Protein AF-L8GYY9-F1 (afdb_monomer_lite)

Sequence (143 aa):
MPREPSWSVEKFFQQSSDTQIDAATLQQLAKRAQLTIAPEKEESLCREVGQILSCVHIIQEVGIPRAALSADQPSQVNTEGVEPLVSPLDARQAQLRLRADEVTDGDIAEDLMRNAPARDGSFFVVPKVKGQSGGEGGEGADA

Secondary structure (DSSP, 8-state):
-PPPPS--HHHHTT--------HHHHHHHHHHTT-PPPGGGHHHHHHHHHHHHHHHHHHHH-----S-S-TTS------TTPPP---SS-TTT----PPP------S-HHHHHTT-SSEETTEE--------S----------

InterPro domains:
  IPR003837 Glu-tRNAGln amidotransferase C subunit [MF_00122] (20-131)
  IPR003837 Glu-tRNAGln amidotransferase C subunit [PF02686] (75-126)
  IPR003837 Glu-tRNAGln amidotransferase C subunit [PTHR15004] (14-129)
  IPR036113 Glu-tRNAGln amidotransferase superfamily, subunit C [SSF141000] (20-129)

pLDDT: mean 73.15, std 18.71, range [32.75, 95.06]

Structure (mmCIF, N/CA/C/O backbone):
data_AF-L8GYY9-F1
#
_entry.id   AF-L8GYY9-F1
#
loop_
_atom_site.group_PDB
_atom_site.id
_atom_site.type_symbol
_atom_site.label_atom_id
_atom_site.label_alt_id
_atom_site.label_comp_id
_atom_site.label_asym_id
_atom_site.label_entity_id
_atom_site.label_seq_id
_atom_site.pdbx_PDB_ins_code
_atom_site.Cartn_x
_atom_site.Cartn_y
_atom_site.Cartn_z
_atom_site.occupancy
_atom_site.B_iso_or_equiv
_atom_site.auth_seq_id
_atom_site.auth_comp_id
_atom_site.auth_asym_id
_atom_site.auth_atom_id
_atom_site.pdbx_PDB_model_num
ATOM 1 N N . MET A 1 1 ? 38.513 -25.403 -8.871 1.00 43.44 1 MET A N 1
ATOM 2 C CA . MET A 1 1 ? 38.400 -24.139 -8.117 1.00 43.44 1 MET A CA 1
ATOM 3 C C . MET A 1 1 ? 37.091 -23.480 -8.519 1.00 43.44 1 MET A C 1
ATOM 5 O O . MET A 1 1 ? 36.967 -23.169 -9.702 1.00 43.44 1 MET A O 1
ATOM 9 N N . PRO A 1 2 ? 36.090 -23.352 -7.632 1.00 53.50 2 PRO A N 1
ATOM 10 C CA . PRO A 1 2 ? 34.910 -22.556 -7.952 1.00 53.50 2 PRO A CA 1
ATOM 11 C C . PRO A 1 2 ? 35.363 -21.102 -8.131 1.00 53.50 2 PRO A C 1
ATOM 13 O O . PRO A 1 2 ? 36.077 -20.572 -7.284 1.00 53.50 2 PRO A O 1
ATOM 16 N N . ARG A 1 3 ? 35.035 -20.484 -9.272 1.00 60.09 3 ARG A N 1
ATOM 17 C CA . ARG A 1 3 ? 35.249 -19.045 -9.452 1.00 60.09 3 ARG A CA 1
ATOM 18 C C . ARG A 1 3 ? 34.299 -18.343 -8.498 1.00 60.09 3 ARG A C 1
ATOM 20 O O . ARG A 1 3 ? 33.093 -18.558 -8.599 1.00 60.09 3 ARG A O 1
ATOM 27 N N . GLU A 1 4 ? 34.833 -17.533 -7.593 1.00 50.59 4 GLU A N 1
ATOM 28 C CA . GLU A 1 4 ? 33.991 -16.604 -6.855 1.00 50.59 4 GLU A CA 1
ATOM 29 C C . GLU A 1 4 ? 33.255 -15.731 -7.879 1.00 50.59 4 GLU A C 1
ATOM 31 O O . GLU A 1 4 ? 33.897 -15.177 -8.782 1.00 50.59 4 GLU A O 1
ATOM 36 N N . PRO A 1 5 ? 31.917 -15.659 -7.825 1.00 52.12 5 PRO A N 1
ATOM 37 C CA . PRO A 1 5 ? 31.187 -14.726 -8.660 1.00 52.12 5 PRO A CA 1
ATOM 38 C C . PRO A 1 5 ? 31.734 -13.318 -8.404 1.00 52.12 5 PRO A C 1
ATOM 40 O O . PRO A 1 5 ? 31.827 -12.884 -7.260 1.00 52.12 5 PRO A O 1
ATOM 43 N N . SER A 1 6 ? 32.078 -12.584 -9.466 1.00 53.44 6 SER A N 1
ATOM 44 C CA . SER A 1 6 ? 32.589 -11.205 -9.372 1.00 53.44 6 SER A CA 1
ATOM 45 C C . SER A 1 6 ? 31.611 -10.231 -8.694 1.00 53.44 6 SER A C 1
ATOM 47 O O . SER A 1 6 ? 31.992 -9.116 -8.355 1.00 53.44 6 SER A O 1
ATOM 49 N N . TRP A 1 7 ? 30.370 -10.666 -8.471 1.00 54.72 7 TRP A N 1
ATOM 50 C CA . TRP A 1 7 ? 29.268 -9.956 -7.836 1.00 54.72 7 TRP A CA 1
ATOM 51 C C . TRP A 1 7 ? 29.026 -10.481 -6.408 1.00 54.72 7 TRP A C 1
ATOM 53 O O . TRP A 1 7 ? 27.986 -11.055 -6.098 1.00 54.72 7 TRP A O 1
ATOM 63 N N . SER A 1 8 ? 30.003 -10.320 -5.513 1.00 57.00 8 SER A N 1
ATOM 64 C CA . SER A 1 8 ? 29.784 -10.599 -4.087 1.00 57.00 8 SER A CA 1
ATOM 65 C C . SER A 1 8 ? 28.833 -9.553 -3.501 1.00 57.00 8 SER A C 1
ATOM 67 O O . SER A 1 8 ? 29.171 -8.371 -3.467 1.00 57.00 8 SER A O 1
ATOM 69 N N . VAL A 1 9 ? 27.676 -9.992 -2.999 1.00 57.25 9 VAL A N 1
ATOM 70 C CA . VAL A 1 9 ? 26.655 -9.137 -2.361 1.00 57.25 9 VAL A CA 1
ATOM 71 C C . VAL A 1 9 ? 27.248 -8.297 -1.210 1.00 57.25 9 VAL A C 1
ATOM 73 O O . VAL A 1 9 ? 26.893 -7.136 -1.036 1.00 57.25 9 VAL A O 1
ATOM 76 N N . GLU A 1 10 ? 28.229 -8.839 -0.482 1.00 61.34 10 GLU A N 1
ATOM 77 C CA . GLU A 1 10 ? 28.935 -8.152 0.614 1.00 61.34 10 GLU A CA 1
ATOM 78 C C . GLU A 1 10 ? 29.702 -6.896 0.188 1.00 61.34 10 GLU A C 1
ATOM 80 O O . GLU A 1 10 ? 29.845 -5.977 0.991 1.00 61.34 10 GLU A O 1
ATOM 85 N N . LYS A 1 11 ? 30.180 -6.823 -1.062 1.00 56.88 11 LYS A N 1
ATOM 86 C CA . LYS A 1 11 ? 30.897 -5.637 -1.559 1.00 56.88 11 LYS A CA 1
ATOM 87 C C . LYS A 1 11 ? 29.955 -4.445 -1.751 1.00 56.88 11 LYS A C 1
ATOM 89 O O . LYS A 1 11 ? 30.398 -3.310 -1.632 1.00 56.88 11 LYS A O 1
ATOM 94 N N . PHE A 1 12 ? 28.668 -4.698 -1.996 1.00 54.38 12 PHE A N 1
ATOM 95 C CA . PHE A 1 12 ? 27.665 -3.656 -2.226 1.00 54.38 12 PHE A CA 1
ATOM 96 C C . PHE A 1 12 ? 27.179 -3.003 -0.926 1.00 54.38 12 PHE A C 1
ATOM 98 O O . PHE A 1 12 ? 26.958 -1.800 -0.888 1.00 54.38 12 PHE A O 1
ATOM 105 N N . PHE A 1 13 ? 27.091 -3.761 0.170 1.00 55.56 13 PHE A N 1
ATOM 106 C CA . PHE A 1 13 ? 26.656 -3.234 1.472 1.00 55.56 13 PHE A CA 1
ATOM 107 C C . PHE A 1 13 ? 27.711 -2.386 2.204 1.00 55.56 13 PHE A C 1
ATOM 109 O O . PHE A 1 13 ? 27.423 -1.840 3.266 1.00 55.56 13 PHE A O 1
ATOM 116 N N . GLN A 1 14 ? 28.931 -2.271 1.668 1.00 56.22 14 GLN A N 1
ATOM 117 C CA . GLN A 1 14 ? 29.985 -1.422 2.240 1.00 56.22 14 GLN A CA 1
ATOM 118 C C . GLN A 1 14 ? 29.823 0.059 1.863 1.00 56.22 14 GLN A C 1
ATOM 120 O O . GLN A 1 14 ? 30.423 0.918 2.508 1.00 56.22 14 GLN A O 1
ATOM 125 N N . GLN A 1 15 ? 29.011 0.369 0.847 1.00 53.53 15 GLN A N 1
ATOM 126 C CA . GLN A 1 15 ? 28.714 1.737 0.427 1.00 53.53 15 GLN A CA 1
ATOM 127 C C . GLN A 1 15 ? 27.437 2.225 1.117 1.00 53.53 15 GLN A C 1
ATOM 129 O O . GLN A 1 15 ? 26.333 2.097 0.597 1.00 53.53 15 GLN A O 1
ATOM 134 N N . SER A 1 16 ? 27.588 2.783 2.316 1.00 47.25 16 SER A N 1
ATOM 135 C CA . SER A 1 16 ? 26.499 3.472 3.010 1.00 47.25 16 SER A CA 1
ATOM 136 C C . SER A 1 16 ? 26.159 4.765 2.268 1.00 47.25 16 SER A C 1
ATOM 138 O O . SER A 1 16 ? 26.867 5.762 2.394 1.00 47.25 16 SER A O 1
ATOM 140 N N . SER A 1 17 ? 25.091 4.763 1.477 1.00 50.34 17 SER A N 1
ATOM 141 C CA . SER A 1 17 ? 24.491 5.999 0.972 1.00 50.34 17 SER A CA 1
ATOM 142 C C . SER A 1 17 ? 23.752 6.684 2.130 1.00 50.34 17 SER A C 1
ATOM 144 O O . SER A 1 17 ? 22.889 6.062 2.750 1.00 50.34 17 SER A O 1
ATOM 146 N N . ASP A 1 18 ? 24.046 7.958 2.404 1.00 55.22 18 ASP A N 1
ATOM 147 C CA . ASP A 1 18 ? 23.360 8.798 3.406 1.00 55.22 18 ASP A CA 1
ATOM 148 C C . ASP A 1 18 ? 21.938 9.178 2.942 1.00 55.22 18 ASP A C 1
ATOM 150 O O . ASP A 1 18 ? 21.595 10.343 2.745 1.00 55.22 18 ASP A O 1
ATOM 154 N N . THR A 1 19 ? 21.067 8.189 2.723 1.00 61.38 19 THR A N 1
ATOM 155 C CA . THR A 1 19 ? 19.636 8.462 2.535 1.00 61.38 19 THR A CA 1
ATOM 156 C C . THR A 1 19 ? 18.980 8.548 3.904 1.00 61.38 19 THR A C 1
ATOM 158 O O . THR A 1 19 ? 18.449 7.572 4.433 1.00 61.38 19 THR A O 1
ATOM 161 N N . GLN A 1 20 ? 19.067 9.731 4.506 1.00 67.38 20 GLN A N 1
ATOM 162 C CA . GLN A 1 20 ? 18.480 9.997 5.811 1.00 67.38 20 GLN A CA 1
ATOM 163 C C . GLN A 1 20 ? 17.004 10.375 5.642 1.00 67.38 20 GLN A C 1
ATOM 165 O O . GLN A 1 20 ? 16.676 11.420 5.084 1.00 67.38 20 GLN A O 1
ATOM 170 N N . ILE A 1 21 ? 16.107 9.509 6.111 1.00 80.69 21 ILE A N 1
ATOM 171 C CA . ILE A 1 21 ? 14.670 9.793 6.156 1.00 80.69 21 ILE A CA 1
ATOM 172 C C . ILE A 1 21 ? 14.365 10.520 7.462 1.00 80.69 21 ILE A C 1
ATOM 174 O O . ILE A 1 21 ? 14.789 10.102 8.539 1.00 80.69 21 ILE A O 1
ATOM 178 N N . ASP A 1 22 ? 13.617 11.610 7.368 1.00 86.38 22 ASP A N 1
ATOM 179 C CA . ASP A 1 22 ? 13.125 12.368 8.506 1.00 86.38 22 ASP A CA 1
ATOM 180 C C . ASP A 1 22 ? 11.837 11.759 9.084 1.00 86.38 22 ASP A C 1
ATOM 182 O O . ASP A 1 22 ? 11.002 11.181 8.382 1.00 86.38 22 ASP A O 1
ATOM 186 N N . ALA A 1 23 ? 11.641 11.943 10.392 1.00 86.62 23 ALA A N 1
ATOM 187 C CA . ALA A 1 23 ? 10.454 11.451 11.089 1.00 86.62 23 ALA A CA 1
ATOM 188 C C . ALA A 1 23 ? 9.149 12.033 10.511 1.00 86.62 23 ALA A C 1
ATOM 190 O O . ALA A 1 23 ? 8.122 11.352 10.489 1.00 86.62 23 ALA A O 1
ATOM 191 N N . ALA A 1 24 ? 9.176 13.267 9.989 1.00 90.25 24 ALA A N 1
ATOM 192 C CA . ALA A 1 24 ? 7.997 13.874 9.379 1.00 90.25 24 ALA A CA 1
ATOM 193 C C . ALA A 1 24 ? 7.602 13.163 8.071 1.00 90.25 24 ALA A C 1
ATOM 195 O O . ALA A 1 24 ? 6.420 12.860 7.885 1.00 90.25 24 ALA A O 1
ATOM 196 N N . THR A 1 25 ? 8.559 12.818 7.204 1.00 89.50 25 THR A N 1
ATOM 197 C CA . THR A 1 25 ? 8.293 12.000 6.007 1.00 89.50 25 THR A CA 1
ATOM 198 C C . THR A 1 25 ? 7.800 10.599 6.360 1.00 89.50 25 THR A C 1
ATOM 200 O O . THR A 1 25 ? 6.857 10.115 5.727 1.00 89.50 25 THR A O 1
ATOM 203 N N . LEU A 1 26 ? 8.349 9.963 7.403 1.00 90.44 26 LEU A N 1
ATOM 204 C CA . LEU A 1 26 ? 7.851 8.661 7.863 1.00 90.44 26 LEU A CA 1
ATOM 205 C C . LEU A 1 26 ? 6.373 8.743 8.280 1.00 90.44 26 LEU A C 1
ATOM 207 O O . LEU A 1 26 ? 5.565 7.907 7.877 1.00 90.44 26 LEU A O 1
ATOM 211 N N . GLN A 1 27 ? 5.992 9.789 9.015 1.00 90.75 27 GLN A N 1
ATOM 212 C CA . GLN A 1 27 ? 4.604 10.021 9.422 1.00 90.75 27 GLN A CA 1
ATOM 213 C C . GLN A 1 27 ? 3.678 10.308 8.228 1.00 90.75 27 GLN A C 1
ATOM 215 O O . GLN A 1 27 ? 2.538 9.836 8.183 1.00 90.75 27 GLN A O 1
ATOM 220 N N . GLN A 1 28 ? 4.157 11.028 7.208 1.00 91.88 28 GLN A N 1
ATOM 221 C CA . GLN A 1 28 ? 3.400 11.220 5.966 1.00 91.88 28 GLN A CA 1
ATOM 222 C C . GLN A 1 28 ? 3.171 9.901 5.220 1.00 91.88 28 GLN A C 1
ATOM 224 O O . GLN A 1 28 ? 2.066 9.659 4.722 1.00 91.88 28 GLN A O 1
ATOM 229 N N . LEU A 1 29 ? 4.190 9.043 5.156 1.00 91.56 29 LEU A N 1
ATOM 230 C CA . LEU A 1 29 ? 4.098 7.720 4.546 1.00 91.56 29 LEU A CA 1
ATOM 231 C C . LEU A 1 29 ? 3.118 6.825 5.317 1.00 91.56 29 LEU A C 1
ATOM 233 O O . LEU A 1 29 ? 2.232 6.229 4.705 1.00 91.56 29 LEU A O 1
ATOM 237 N N . ALA A 1 30 ? 3.199 6.822 6.648 1.00 93.56 30 ALA A N 1
ATOM 238 C CA . ALA A 1 30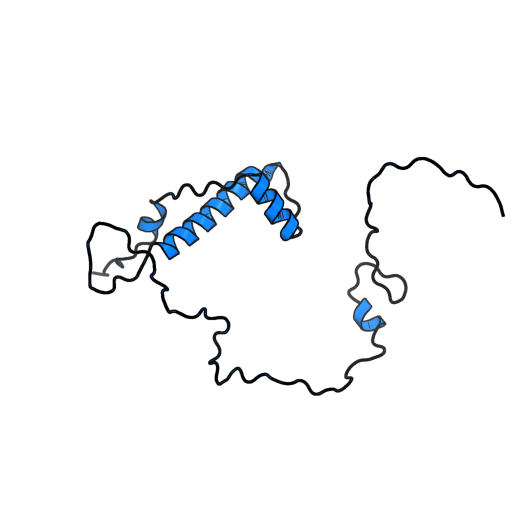 ? 2.277 6.101 7.524 1.00 93.56 30 ALA A CA 1
ATOM 239 C C . ALA A 1 30 ? 0.821 6.521 7.288 1.00 93.56 30 ALA A C 1
ATOM 241 O O . ALA A 1 30 ? -0.053 5.680 7.080 1.00 93.56 30 ALA A O 1
ATOM 242 N N . LYS A 1 31 ? 0.571 7.834 7.207 1.00 93.44 31 LYS A N 1
ATOM 243 C CA . LYS A 1 31 ? -0.758 8.386 6.921 1.00 93.44 31 LYS A CA 1
ATOM 244 C C . LYS A 1 31 ? -1.296 7.934 5.562 1.00 93.44 31 LYS A C 1
ATOM 246 O O . LYS A 1 31 ? -2.471 7.590 5.460 1.00 93.44 31 LYS A O 1
ATOM 251 N N . ARG A 1 32 ? -0.461 7.931 4.517 1.00 94.94 32 ARG A N 1
ATOM 252 C CA . ARG A 1 32 ? -0.857 7.486 3.167 1.00 94.94 32 ARG A CA 1
ATOM 253 C C . ARG A 1 32 ? -1.127 5.983 3.106 1.00 94.94 32 ARG A C 1
ATOM 255 O O . ARG A 1 32 ? -2.031 5.569 2.390 1.00 94.94 32 ARG A O 1
ATOM 262 N N . ALA A 1 33 ? -0.381 5.199 3.878 1.00 95.06 33 ALA A N 1
ATOM 263 C CA . ALA A 1 33 ? -0.553 3.755 3.996 1.00 95.06 33 ALA A CA 1
ATOM 264 C C . ALA A 1 33 ? -1.644 3.335 5.004 1.00 95.06 33 ALA A C 1
ATOM 266 O O . ALA A 1 33 ? -1.891 2.143 5.152 1.00 95.06 33 ALA A O 1
ATOM 267 N N . GLN A 1 34 ? -2.299 4.285 5.686 1.00 93.12 34 GLN A N 1
ATOM 268 C CA . GLN A 1 34 ? -3.274 4.030 6.759 1.00 93.12 34 GLN A CA 1
ATOM 269 C C . GLN A 1 34 ? -2.701 3.198 7.924 1.00 93.12 34 GLN A C 1
ATOM 271 O O . GLN A 1 34 ? -3.381 2.346 8.493 1.00 93.12 34 GLN A O 1
ATOM 276 N N . LEU A 1 35 ? -1.442 3.453 8.292 1.00 93.12 35 LEU A N 1
ATOM 277 C CA . LEU A 1 35 ? -0.740 2.768 9.377 1.00 93.12 35 LEU A CA 1
ATOM 278 C C . LEU A 1 35 ? -0.564 3.685 10.590 1.00 93.12 35 LEU A C 1
ATOM 280 O O . LEU A 1 35 ? -0.189 4.849 10.454 1.00 93.12 35 LEU A O 1
ATOM 284 N N . THR A 1 36 ? -0.772 3.131 11.785 1.00 92.56 36 THR A N 1
ATOM 285 C CA . THR A 1 36 ? -0.460 3.795 13.057 1.00 92.56 36 THR A CA 1
ATOM 286 C C . THR A 1 36 ? 0.906 3.326 13.544 1.00 92.56 36 THR A C 1
ATOM 288 O O . THR A 1 36 ? 1.098 2.133 13.787 1.00 92.56 36 THR A O 1
ATOM 291 N N . ILE A 1 37 ? 1.850 4.254 13.706 1.00 90.44 37 ILE A N 1
ATOM 292 C CA . ILE A 1 37 ? 3.198 3.963 14.204 1.00 90.44 37 ILE A CA 1
ATOM 293 C C . ILE A 1 37 ? 3.259 4.288 15.699 1.00 90.44 37 ILE A C 1
ATOM 295 O O . ILE A 1 37 ? 2.874 5.376 16.120 1.00 90.44 37 ILE A O 1
ATOM 299 N N . ALA A 1 38 ? 3.725 3.333 16.507 1.00 92.38 38 ALA A N 1
ATOM 300 C CA . ALA A 1 38 ? 4.017 3.575 17.917 1.00 92.38 38 ALA A CA 1
ATOM 301 C C . ALA A 1 38 ? 5.301 4.416 18.048 1.00 92.38 38 ALA A C 1
ATOM 303 O O . ALA A 1 38 ? 6.270 4.109 17.347 1.00 92.38 38 ALA A O 1
ATOM 304 N N . PRO A 1 39 ? 5.360 5.400 18.968 1.00 85.88 39 PRO A N 1
ATOM 305 C CA . PRO A 1 39 ? 6.496 6.323 19.080 1.00 85.88 39 PRO A CA 1
ATOM 306 C C . PRO A 1 39 ? 7.820 5.601 19.371 1.00 85.88 39 PRO A C 1
ATOM 308 O O . PRO A 1 39 ? 8.877 6.008 18.912 1.00 85.88 39 PRO A O 1
ATOM 311 N N . GLU A 1 40 ? 7.756 4.464 20.066 1.00 90.81 40 GLU A N 1
ATOM 312 C CA . GLU A 1 40 ? 8.906 3.612 20.391 1.00 90.81 40 GLU A CA 1
ATOM 313 C C . GLU A 1 40 ? 9.599 3.017 19.154 1.00 90.81 40 GLU A C 1
ATOM 315 O O . GLU A 1 40 ? 10.772 2.658 19.213 1.00 90.81 40 GLU A O 1
ATOM 320 N N . LYS A 1 41 ? 8.876 2.870 18.036 1.00 88.88 41 LYS A N 1
ATOM 321 C CA . LYS A 1 41 ? 9.371 2.199 16.823 1.00 88.88 41 LYS A CA 1
ATOM 322 C C . LYS A 1 41 ? 9.778 3.161 15.716 1.00 88.88 41 LYS A C 1
ATOM 324 O O . LYS A 1 41 ? 10.325 2.706 14.715 1.00 88.88 41 LYS A O 1
ATOM 329 N N . GLU A 1 42 ? 9.523 4.457 15.873 1.00 87.06 42 GLU A N 1
ATOM 330 C CA . GLU A 1 42 ? 9.800 5.456 14.836 1.00 87.06 42 GLU A CA 1
ATOM 331 C C . GLU A 1 42 ? 11.274 5.452 14.428 1.00 87.06 42 GLU A C 1
ATOM 333 O O . GLU A 1 42 ? 11.588 5.416 13.242 1.00 87.06 42 GLU A O 1
ATOM 338 N N . GLU A 1 43 ? 12.180 5.390 15.403 1.00 87.12 43 GLU A N 1
ATOM 339 C CA . GLU A 1 43 ? 13.621 5.443 15.153 1.00 87.12 43 GLU A CA 1
ATOM 340 C C . GLU A 1 43 ? 14.139 4.177 14.440 1.00 87.12 43 GLU A C 1
ATOM 342 O O . GLU A 1 43 ? 14.928 4.269 13.496 1.00 87.12 43 GLU A O 1
ATOM 347 N N . SER A 1 44 ? 13.631 2.993 14.817 1.00 90.06 44 SER A N 1
ATOM 348 C CA . SER A 1 44 ? 13.946 1.727 14.129 1.00 90.06 44 SER A CA 1
ATOM 349 C C . SER A 1 44 ? 13.439 1.738 12.689 1.00 90.06 44 SER A C 1
ATOM 351 O O . SER A 1 44 ? 14.177 1.393 11.769 1.00 90.06 44 SER A O 1
ATOM 353 N N . LEU A 1 45 ? 12.200 2.189 12.474 1.00 90.19 45 LEU A N 1
ATOM 354 C CA . LEU A 1 45 ? 11.588 2.228 11.147 1.00 90.19 45 LEU A CA 1
ATOM 355 C C . LEU A 1 45 ? 12.284 3.228 10.222 1.00 90.19 45 LEU A C 1
ATOM 357 O O . LEU A 1 45 ? 12.510 2.908 9.058 1.00 90.19 45 LEU A O 1
ATOM 361 N N . CYS A 1 46 ? 12.685 4.399 10.723 1.00 88.12 46 CYS A N 1
ATOM 362 C CA . CYS A 1 46 ? 13.505 5.335 9.949 1.00 88.12 46 CYS A CA 1
ATOM 363 C C . CYS A 1 46 ? 14.791 4.664 9.446 1.00 88.12 46 CYS A C 1
ATOM 365 O O . CYS A 1 46 ? 15.144 4.803 8.273 1.00 88.12 46 CYS A O 1
ATOM 367 N N . ARG A 1 47 ? 15.462 3.886 10.308 1.00 88.50 47 ARG A N 1
ATOM 368 C CA . ARG A 1 47 ? 16.669 3.140 9.935 1.00 88.50 47 ARG A CA 1
ATOM 369 C C . ARG A 1 47 ? 16.377 2.056 8.899 1.00 88.50 47 ARG A C 1
ATOM 371 O O . ARG A 1 47 ? 17.098 1.962 7.911 1.00 88.50 47 ARG A O 1
ATOM 378 N N . GLU A 1 48 ? 15.345 1.245 9.108 1.00 88.56 48 GLU A N 1
ATOM 379 C CA . GLU A 1 48 ? 14.985 0.140 8.209 1.00 88.56 48 GLU A CA 1
ATOM 380 C C . GLU A 1 48 ? 14.573 0.639 6.819 1.00 88.56 48 GLU A C 1
ATOM 382 O O . GLU A 1 48 ? 15.054 0.128 5.807 1.00 88.56 48 GLU A O 1
ATOM 387 N N . VAL A 1 49 ? 13.736 1.679 6.739 1.00 88.69 49 VAL A N 1
ATOM 388 C CA . VAL A 1 49 ? 13.355 2.257 5.443 1.00 88.69 49 VAL A CA 1
ATOM 389 C C . VAL A 1 49 ? 14.569 2.901 4.769 1.00 88.69 49 VAL A C 1
ATOM 391 O O . VAL A 1 49 ? 14.750 2.721 3.566 1.00 88.69 49 VAL A O 1
ATOM 394 N N . GLY A 1 50 ? 15.454 3.563 5.523 1.00 87.88 50 GLY A N 1
ATOM 395 C CA . GLY A 1 50 ? 16.724 4.072 4.995 1.00 87.88 50 GLY A CA 1
ATOM 396 C C . GLY A 1 50 ? 17.603 2.969 4.391 1.00 87.88 50 GLY A C 1
ATOM 397 O O . GLY A 1 50 ? 18.133 3.134 3.293 1.00 87.88 50 GLY A O 1
ATOM 398 N N . GLN A 1 51 ? 17.688 1.805 5.044 1.00 85.19 51 GLN A N 1
ATOM 399 C CA . GLN A 1 51 ? 18.397 0.634 4.510 1.00 85.19 51 GLN A CA 1
ATOM 400 C C . GLN A 1 51 ? 17.780 0.137 3.197 1.00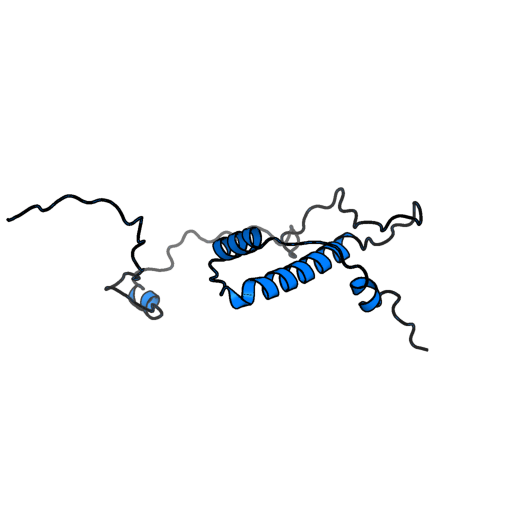 85.19 51 GLN A C 1
ATOM 402 O O . GLN A 1 51 ? 18.508 -0.147 2.248 1.00 85.19 51 GLN A O 1
ATOM 407 N N . ILE A 1 52 ? 16.448 0.072 3.108 1.00 87.19 52 ILE A N 1
ATOM 408 C CA . ILE A 1 52 ? 15.754 -0.337 1.878 1.00 87.19 52 ILE A CA 1
ATOM 409 C C . ILE A 1 52 ? 16.017 0.664 0.746 1.00 87.19 52 ILE A C 1
ATOM 411 O O . ILE A 1 52 ? 16.307 0.251 -0.377 1.00 87.19 52 ILE A O 1
ATOM 415 N N . LEU A 1 53 ? 15.950 1.970 1.021 1.00 84.50 53 LEU A N 1
ATOM 416 C CA . LEU A 1 53 ? 16.234 2.994 0.013 1.00 84.50 53 LEU A CA 1
ATOM 417 C C . LEU A 1 53 ? 17.693 2.962 -0.448 1.00 84.50 53 LEU A C 1
ATOM 419 O O . LEU A 1 53 ? 17.946 3.104 -1.642 1.00 84.50 53 LEU A O 1
ATOM 423 N N . SER A 1 54 ? 18.637 2.699 0.459 1.00 81.50 54 SER A N 1
ATOM 424 C CA . SER A 1 54 ? 20.040 2.488 0.093 1.00 81.50 54 SER A CA 1
ATOM 425 C C . SER A 1 54 ? 20.198 1.289 -0.851 1.00 81.50 54 SER A C 1
ATOM 427 O O . SER A 1 54 ? 20.863 1.408 -1.878 1.00 81.50 54 SER A O 1
ATOM 429 N N . CYS A 1 55 ? 19.498 0.174 -0.606 1.00 79.12 55 CYS A N 1
ATOM 430 C CA . CYS A 1 55 ? 19.479 -0.957 -1.543 1.00 79.12 55 CYS A CA 1
ATOM 431 C C . CYS A 1 55 ? 18.948 -0.564 -2.932 1.00 79.12 55 CYS A C 1
ATOM 433 O O . CYS A 1 55 ? 19.503 -0.988 -3.945 1.00 79.12 55 CYS A O 1
ATOM 435 N N . VAL A 1 56 ? 17.882 0.242 -2.997 1.00 81.06 56 VAL A N 1
ATOM 436 C CA . VAL A 1 56 ? 17.328 0.722 -4.276 1.00 81.06 56 VAL A CA 1
ATOM 437 C C . VAL A 1 56 ? 18.341 1.598 -5.011 1.00 81.06 56 VAL A C 1
ATOM 439 O O . VAL A 1 56 ? 18.513 1.439 -6.219 1.00 81.06 56 VAL A O 1
ATOM 442 N N . HIS A 1 57 ? 19.035 2.478 -4.292 1.00 74.94 57 HIS A N 1
ATOM 443 C CA . HIS A 1 57 ? 20.066 3.336 -4.864 1.00 74.94 57 HIS A CA 1
ATOM 444 C C . HIS A 1 57 ? 21.215 2.520 -5.466 1.00 74.94 57 HIS A C 1
ATOM 446 O O . HIS A 1 57 ? 21.572 2.732 -6.620 1.00 74.94 57 HIS A O 1
ATOM 452 N N . ILE A 1 58 ? 21.700 1.500 -4.751 1.00 74.25 58 ILE A N 1
ATOM 453 C CA . ILE A 1 58 ? 22.736 0.588 -5.256 1.00 74.25 58 ILE A CA 1
ATOM 454 C C . ILE A 1 58 ? 22.306 -0.048 -6.586 1.00 74.25 58 ILE A C 1
ATOM 456 O O . ILE A 1 58 ? 23.080 -0.082 -7.538 1.00 74.25 58 ILE A O 1
ATOM 460 N N . ILE A 1 59 ? 21.062 -0.526 -6.692 1.00 75.81 59 ILE A N 1
ATOM 461 C CA . ILE A 1 59 ? 20.558 -1.136 -7.935 1.00 75.81 59 ILE A CA 1
ATOM 462 C C . ILE A 1 59 ? 20.563 -0.127 -9.096 1.00 75.81 59 ILE A C 1
ATOM 464 O O . ILE A 1 59 ? 20.811 -0.511 -10.237 1.00 75.81 59 ILE A O 1
ATOM 468 N N . GLN A 1 60 ? 20.316 1.155 -8.822 1.00 69.75 60 GLN A N 1
ATOM 469 C CA . GLN A 1 60 ? 20.368 2.221 -9.829 1.00 69.75 60 GLN A CA 1
ATOM 470 C C . GLN A 1 60 ? 21.806 2.567 -10.246 1.00 69.75 60 GLN A C 1
ATOM 472 O O . GLN A 1 60 ? 22.035 2.939 -11.398 1.00 69.75 60 GLN A O 1
ATOM 477 N N . GLU A 1 61 ? 22.773 2.426 -9.339 1.00 63.84 61 GLU A N 1
ATOM 478 C CA . GLU A 1 61 ? 24.191 2.711 -9.585 1.00 63.84 61 GLU A CA 1
ATOM 479 C C . GLU A 1 61 ? 24.939 1.575 -10.300 1.00 63.84 61 GLU A C 1
ATOM 481 O O . GLU A 1 61 ? 25.944 1.825 -10.963 1.00 63.84 61 GLU A O 1
ATOM 486 N N . VAL A 1 62 ? 24.463 0.328 -10.212 1.00 61.09 62 VAL A N 1
ATOM 487 C CA . VAL A 1 62 ? 25.102 -0.834 -10.854 1.00 61.09 62 VAL A CA 1
ATOM 488 C C . VAL A 1 62 ? 24.618 -0.988 -12.300 1.00 61.09 62 VAL A C 1
ATOM 490 O O . VAL A 1 62 ? 23.796 -1.840 -12.634 1.00 61.09 62 VAL A O 1
ATOM 493 N N . GLY A 1 63 ? 25.137 -0.155 -13.196 1.00 53.94 63 GLY A N 1
ATOM 494 C CA . GLY A 1 63 ? 24.962 -0.303 -14.640 1.00 53.94 63 GLY A CA 1
ATOM 495 C C . GLY A 1 63 ? 25.783 -1.458 -15.209 1.00 53.94 63 GLY A C 1
ATOM 496 O O . GLY A 1 63 ? 26.945 -1.667 -14.861 1.00 53.94 63 GLY A O 1
ATOM 497 N N . ILE A 1 64 ? 25.186 -2.210 -16.136 1.00 48.72 64 ILE A N 1
ATOM 498 C CA . ILE A 1 64 ? 25.917 -3.166 -16.973 1.00 48.72 64 ILE A CA 1
ATOM 499 C C . ILE A 1 64 ? 26.849 -2.354 -17.890 1.00 48.72 64 ILE A C 1
ATOM 501 O O . ILE A 1 64 ? 26.349 -1.526 -18.657 1.00 48.72 64 ILE A O 1
ATOM 505 N N . PRO A 1 65 ? 28.178 -2.571 -17.872 1.00 48.16 65 PRO A N 1
ATOM 506 C CA . PRO A 1 65 ? 29.088 -1.807 -18.713 1.00 48.16 65 PRO A CA 1
ATOM 507 C C . PRO A 1 65 ? 28.848 -2.166 -20.182 1.00 48.16 65 PRO A C 1
ATOM 509 O O . PRO A 1 65 ? 29.218 -3.247 -20.648 1.00 48.16 65 PRO A O 1
ATOM 512 N N . ARG A 1 66 ? 28.244 -1.250 -20.946 1.00 46.56 66 ARG A N 1
ATOM 513 C CA . ARG A 1 66 ? 28.330 -1.303 -22.406 1.00 46.56 66 ARG A CA 1
ATOM 514 C C . ARG A 1 66 ? 29.699 -0.748 -22.771 1.00 46.56 66 ARG A C 1
ATOM 516 O O . ARG A 1 66 ? 30.030 0.363 -22.383 1.00 46.56 66 ARG A O 1
ATOM 523 N N . ALA A 1 67 ? 30.512 -1.556 -23.445 1.00 46.94 67 ALA A N 1
ATOM 524 C CA . ALA A 1 67 ? 31.911 -1.275 -23.748 1.00 46.94 67 ALA A CA 1
ATOM 525 C C . ALA A 1 67 ? 32.116 0.061 -24.492 1.00 46.94 67 ALA A C 1
ATOM 527 O O . ALA A 1 67 ? 32.130 0.076 -25.716 1.00 46.94 67 ALA A O 1
ATOM 528 N N . ALA A 1 68 ? 32.252 1.168 -23.760 1.00 49.06 68 ALA A N 1
ATOM 529 C CA . ALA A 1 68 ? 32.960 2.395 -24.119 1.00 49.06 68 ALA A CA 1
ATOM 530 C C . ALA A 1 68 ? 32.747 3.450 -23.017 1.00 49.06 68 ALA A C 1
ATOM 532 O O . ALA A 1 68 ? 31.608 3.741 -22.671 1.00 49.06 68 ALA A O 1
ATOM 533 N N . LEU A 1 69 ? 33.857 4.072 -22.599 1.00 43.25 69 LEU A N 1
ATOM 534 C CA . LEU A 1 69 ? 34.010 5.321 -21.828 1.00 43.25 69 LEU A CA 1
ATOM 535 C C . LEU A 1 69 ? 34.250 5.208 -20.301 1.00 43.25 69 LEU A C 1
ATOM 537 O O . LEU A 1 69 ? 33.342 4.983 -19.518 1.00 43.25 69 LEU A O 1
ATOM 541 N N . SER A 1 70 ? 35.527 5.455 -19.955 1.00 48.41 70 SER A N 1
ATOM 542 C CA . SER A 1 70 ? 36.157 5.903 -18.692 1.00 48.41 70 SER A CA 1
ATOM 543 C C . SER A 1 70 ? 35.868 5.189 -17.362 1.00 48.41 70 SER A C 1
ATOM 545 O O . SER A 1 70 ? 34.758 5.160 -16.855 1.00 48.41 70 SER A O 1
ATOM 547 N N . ALA A 1 71 ? 36.952 4.720 -16.735 1.00 52.97 71 ALA A N 1
ATOM 548 C CA . ALA A 1 71 ? 37.002 3.877 -15.537 1.00 52.97 71 ALA A CA 1
ATOM 549 C C . ALA A 1 71 ? 36.779 4.585 -14.178 1.00 52.97 71 ALA A C 1
ATOM 551 O O . ALA A 1 71 ? 37.012 3.960 -13.149 1.00 52.97 71 ALA A O 1
ATOM 552 N N . ASP A 1 72 ? 36.343 5.849 -14.156 1.00 55.12 72 ASP A N 1
ATOM 553 C CA . ASP A 1 72 ? 36.353 6.688 -12.938 1.00 55.12 72 ASP A CA 1
ATOM 554 C C . ASP A 1 72 ? 34.966 7.113 -12.419 1.00 55.12 72 ASP A C 1
ATOM 556 O O . ASP A 1 72 ? 34.879 7.906 -11.483 1.00 55.12 72 ASP A O 1
ATOM 560 N N . GLN A 1 73 ? 33.866 6.601 -12.984 1.00 46.22 73 GLN A N 1
ATOM 561 C CA . GLN A 1 73 ? 32.510 6.877 -12.483 1.00 46.22 73 GLN A CA 1
ATOM 562 C C . GLN A 1 73 ? 31.689 5.579 -12.411 1.00 46.22 73 GLN A C 1
ATOM 564 O O . GLN A 1 73 ? 31.669 4.840 -13.398 1.00 46.22 73 GLN A O 1
ATOM 569 N N . PRO A 1 74 ? 31.017 5.267 -11.280 1.00 51.31 74 PRO A N 1
ATOM 570 C CA . PRO A 1 74 ? 30.081 4.148 -11.225 1.00 51.31 74 PRO A CA 1
ATOM 571 C C . PRO A 1 74 ? 28.976 4.408 -12.251 1.00 51.31 74 PRO A C 1
ATOM 573 O O . PRO A 1 74 ? 28.252 5.401 -12.180 1.00 51.31 74 PRO A O 1
ATOM 576 N N . SER A 1 75 ? 28.916 3.567 -13.280 1.00 53.59 75 SER A N 1
ATOM 577 C CA . SER A 1 75 ? 27.997 3.750 -14.395 1.00 53.59 75 SER A CA 1
ATOM 578 C C . SER A 1 75 ? 26.580 3.470 -13.918 1.00 53.59 75 SER A C 1
ATOM 580 O O . SER A 1 75 ? 26.224 2.308 -13.786 1.00 53.59 75 SER A O 1
ATOM 582 N N . GLN A 1 76 ? 25.773 4.503 -13.680 1.00 62.31 76 GLN A N 1
ATOM 583 C CA . GLN A 1 76 ? 24.338 4.346 -13.434 1.00 62.31 76 GLN A CA 1
ATOM 584 C C . GLN A 1 76 ? 23.678 3.548 -14.571 1.00 62.31 76 GLN A C 1
ATOM 586 O O . GLN A 1 76 ? 24.111 3.608 -15.728 1.00 62.31 76 GLN A O 1
ATOM 591 N N . VAL A 1 77 ? 22.619 2.799 -14.260 1.00 70.94 77 VAL A N 1
ATOM 592 C CA . VAL A 1 77 ? 21.844 2.065 -15.270 1.00 70.94 77 VAL A CA 1
ATOM 593 C C . VAL A 1 77 ? 21.217 3.068 -16.248 1.00 70.94 77 VAL A C 1
ATOM 595 O O . VAL A 1 77 ? 20.264 3.769 -15.910 1.00 70.94 77 VAL A O 1
ATOM 598 N N . ASN A 1 78 ? 21.738 3.139 -17.477 1.00 76.94 78 ASN A N 1
ATOM 599 C CA . ASN A 1 78 ? 21.173 4.010 -18.506 1.00 76.94 78 ASN A CA 1
ATOM 600 C C . ASN A 1 78 ? 19.833 3.441 -19.011 1.00 76.94 78 ASN A C 1
ATOM 602 O O . ASN A 1 78 ? 19.795 2.352 -19.585 1.00 76.94 78 ASN A O 1
ATOM 606 N N . THR A 1 79 ? 18.750 4.194 -18.809 1.00 79.56 79 THR A N 1
ATOM 607 C CA . THR A 1 79 ? 17.384 3.870 -19.264 1.00 79.56 79 THR A CA 1
ATOM 608 C C . THR A 1 79 ? 16.883 4.805 -20.375 1.00 79.56 79 THR A C 1
ATOM 610 O O . THR A 1 79 ? 15.700 4.790 -20.713 1.00 79.56 79 THR A O 1
ATOM 613 N N . GLU A 1 80 ? 17.764 5.607 -20.983 1.00 86.12 80 GLU A N 1
ATOM 614 C CA . GLU A 1 80 ? 17.415 6.507 -22.085 1.00 86.12 80 GLU A CA 1
ATOM 615 C C . GLU A 1 80 ? 16.825 5.726 -23.273 1.00 86.12 80 GLU A C 1
ATOM 617 O O . GLU A 1 80 ? 17.440 4.804 -23.810 1.00 86.12 80 GLU A O 1
ATOM 622 N N . GLY A 1 81 ? 15.602 6.089 -23.674 1.00 85.88 81 GLY A N 1
ATOM 623 C CA . GLY A 1 81 ? 14.882 5.441 -24.775 1.00 85.88 81 GLY A CA 1
ATOM 624 C C . GLY A 1 81 ? 14.250 4.084 -24.438 1.00 85.88 81 GLY A C 1
ATOM 625 O O . GLY A 1 81 ? 13.711 3.441 -25.337 1.00 85.88 81 GLY A O 1
ATOM 626 N N . VAL A 1 82 ? 14.290 3.643 -23.175 1.00 85.81 82 VAL A N 1
ATOM 627 C CA . VAL A 1 82 ? 13.620 2.415 -22.722 1.00 85.81 82 VAL A CA 1
ATOM 628 C C . VAL A 1 82 ? 12.214 2.749 -22.227 1.00 85.81 82 VAL A C 1
ATOM 630 O O . VAL A 1 82 ? 12.049 3.503 -21.268 1.00 85.81 82 VAL A O 1
ATOM 633 N N . GLU A 1 83 ? 11.186 2.173 -22.853 1.00 86.25 83 GLU A N 1
ATOM 634 C CA . GLU A 1 83 ? 9.814 2.319 -22.359 1.00 86.25 83 GLU A CA 1
ATOM 635 C C . GLU A 1 83 ? 9.588 1.499 -21.071 1.00 86.25 83 GLU A C 1
ATOM 637 O O . GLU A 1 83 ? 10.033 0.348 -20.991 1.00 86.25 83 GLU A O 1
ATOM 642 N N . PRO A 1 84 ? 8.886 2.045 -20.056 1.00 88.06 84 PRO A N 1
ATOM 643 C CA . PRO A 1 84 ? 8.577 1.314 -18.830 1.00 88.06 84 PRO A CA 1
ATOM 644 C C . PRO A 1 84 ? 7.733 0.059 -19.081 1.00 88.06 84 PRO A C 1
ATOM 646 O O . PRO A 1 84 ? 6.690 0.102 -19.734 1.00 88.06 84 PRO A O 1
ATOM 649 N N . LEU A 1 85 ? 8.138 -1.062 -18.486 1.00 87.56 85 LEU A N 1
ATOM 650 C CA . LEU A 1 85 ? 7.391 -2.315 -18.562 1.00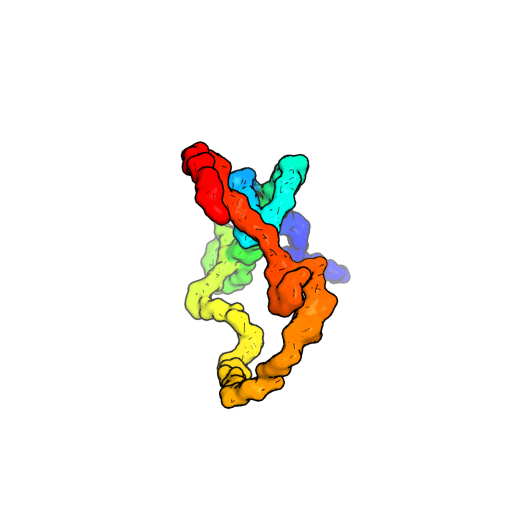 87.56 85 LEU A CA 1
ATOM 651 C C . LEU A 1 85 ? 6.263 -2.345 -17.514 1.00 87.56 85 LEU A C 1
ATOM 653 O O . LEU A 1 85 ? 6.529 -2.497 -16.324 1.00 87.56 85 LEU A O 1
ATOM 657 N N . VAL A 1 86 ? 5.003 -2.226 -17.951 1.00 85.56 86 VAL A N 1
ATOM 658 C CA . VAL A 1 86 ? 3.815 -2.210 -17.060 1.00 85.56 86 VAL A CA 1
ATOM 659 C C . VAL A 1 86 ? 3.205 -3.601 -16.851 1.00 85.56 86 VAL A C 1
ATOM 661 O O . VAL A 1 86 ? 2.684 -3.906 -15.782 1.00 85.56 86 VAL A O 1
ATOM 664 N N . SER A 1 87 ? 3.262 -4.457 -17.870 1.00 82.31 87 SER A N 1
ATOM 665 C CA . SER A 1 87 ? 2.767 -5.833 -17.825 1.00 82.31 87 SER A CA 1
ATOM 666 C C . SER A 1 87 ? 3.803 -6.755 -18.461 1.00 82.31 87 SER A C 1
ATOM 668 O O . SER A 1 87 ? 4.349 -6.398 -19.503 1.00 82.31 87 SER A O 1
ATOM 670 N N . PRO A 1 88 ? 4.065 -7.940 -17.884 1.00 84.62 88 PRO A N 1
ATOM 671 C CA . PRO A 1 88 ? 4.966 -8.920 -18.485 1.00 84.62 88 PRO A CA 1
ATOM 672 C C . PRO A 1 88 ? 4.357 -9.612 -19.714 1.00 84.62 88 PRO A C 1
ATOM 674 O O . PRO A 1 88 ? 5.065 -10.322 -20.421 1.00 84.62 88 PRO A O 1
ATOM 677 N N . LEU A 1 89 ? 3.048 -9.459 -19.955 1.00 82.81 89 LEU A N 1
ATOM 678 C CA . LEU A 1 89 ? 2.398 -9.999 -21.146 1.00 82.81 89 LEU A CA 1
ATOM 679 C C . LEU A 1 89 ? 2.756 -9.145 -22.360 1.00 82.81 89 LEU A C 1
ATOM 681 O O . LEU A 1 89 ? 2.639 -7.920 -22.315 1.00 82.81 89 LEU A O 1
ATOM 685 N N . ASP A 1 90 ? 3.119 -9.804 -23.460 1.00 71.44 90 ASP A N 1
ATOM 686 C CA . ASP A 1 90 ? 3.373 -9.131 -24.729 1.00 71.44 90 ASP A CA 1
ATOM 687 C C . ASP A 1 90 ? 2.183 -8.242 -25.113 1.00 71.44 90 ASP A C 1
ATOM 689 O O . ASP A 1 90 ? 1.024 -8.661 -25.028 1.00 71.44 90 ASP A O 1
ATOM 693 N N . ALA A 1 91 ? 2.457 -7.048 -25.645 1.00 65.19 91 ALA A N 1
ATOM 694 C CA . ALA A 1 91 ? 1.427 -6.102 -26.091 1.00 65.19 91 ALA A CA 1
ATOM 695 C C . ALA A 1 91 ? 0.405 -6.721 -27.074 1.00 65.19 91 ALA A C 1
ATOM 697 O O . ALA A 1 91 ? -0.738 -6.282 -27.159 1.00 65.19 91 ALA A O 1
ATOM 698 N N . ARG A 1 92 ? 0.794 -7.788 -27.788 1.00 60.59 92 ARG A N 1
ATOM 699 C CA . ARG A 1 92 ? -0.068 -8.563 -28.702 1.00 60.59 92 ARG A CA 1
ATOM 700 C C . ARG A 1 92 ? -1.040 -9.516 -27.992 1.00 60.59 92 ARG A C 1
ATOM 702 O O . ARG A 1 92 ? -2.092 -9.833 -28.543 1.00 60.59 92 ARG A O 1
ATOM 709 N N . GLN A 1 93 ? -0.683 -9.986 -26.797 1.00 60.88 93 GLN A N 1
ATOM 710 C CA . GLN A 1 93 ? -1.529 -10.808 -25.923 1.00 60.88 93 GLN A CA 1
ATOM 711 C C . GLN A 1 93 ? -2.379 -9.947 -24.982 1.00 60.88 93 GLN A C 1
ATOM 713 O O . GLN A 1 93 ? -3.435 -10.388 -24.533 1.00 60.88 93 GLN A O 1
ATOM 718 N N . ALA A 1 94 ? -1.963 -8.702 -24.742 1.00 63.91 94 ALA A N 1
ATOM 719 C CA . ALA A 1 94 ? -2.712 -7.682 -24.015 1.00 63.91 94 ALA A CA 1
ATOM 720 C C . ALA A 1 94 ? -3.862 -7.068 -24.844 1.00 63.91 94 ALA A C 1
ATOM 722 O O . ALA A 1 94 ? -4.142 -5.875 -24.743 1.00 63.91 94 ALA A O 1
ATOM 723 N N . GLN A 1 95 ? -4.550 -7.865 -25.671 1.00 71.56 95 GLN A N 1
ATOM 724 C CA . GLN A 1 95 ? -5.829 -7.430 -26.231 1.00 71.56 95 GLN A CA 1
ATOM 725 C C . GLN A 1 95 ? -6.788 -7.175 -25.067 1.00 71.56 95 GLN A C 1
ATOM 727 O O . GLN A 1 95 ? -6.946 -8.026 -24.187 1.00 71.56 95 GLN A O 1
ATOM 732 N N . LEU A 1 96 ? -7.396 -5.986 -25.043 1.00 73.50 96 LEU A N 1
ATOM 733 C CA . LEU A 1 96 ? -8.350 -5.604 -24.008 1.00 73.50 96 LEU A CA 1
ATOM 734 C C . LEU A 1 96 ? -9.485 -6.628 -23.983 1.00 73.50 96 LEU A C 1
ATOM 736 O O . LEU A 1 96 ? -10.282 -6.716 -24.917 1.00 73.50 96 LEU A O 1
ATOM 740 N N . ARG A 1 97 ? -9.548 -7.421 -22.911 1.00 80.25 97 ARG A N 1
ATOM 741 C CA . ARG A 1 97 ? -10.663 -8.339 -22.695 1.00 80.25 97 ARG A CA 1
ATOM 742 C C . ARG A 1 97 ? -11.879 -7.519 -22.306 1.00 80.25 97 ARG A C 1
ATOM 744 O O . ARG A 1 97 ? -11.977 -7.041 -21.179 1.00 80.25 97 ARG A O 1
ATOM 751 N N . LEU A 1 98 ? -12.778 -7.338 -23.264 1.00 86.56 98 LEU A N 1
ATOM 752 C CA . LEU A 1 98 ? -14.061 -6.698 -23.025 1.00 86.56 98 LEU A CA 1
ATOM 753 C C . LEU A 1 98 ? -14.954 -7.657 -22.233 1.00 86.56 98 LEU A C 1
ATOM 755 O O . LEU A 1 98 ? -15.047 -8.843 -22.552 1.00 86.56 98 LEU A O 1
ATOM 759 N N . ARG A 1 99 ? -15.599 -7.137 -21.188 1.00 90.19 99 ARG A N 1
ATOM 760 C CA . ARG A 1 99 ? -16.667 -7.838 -20.469 1.00 90.19 99 ARG A CA 1
ATOM 761 C C . ARG A 1 99 ? -17.974 -7.640 -21.242 1.00 90.19 99 ARG A C 1
ATOM 763 O O . ARG A 1 99 ? -18.215 -6.533 -21.716 1.00 90.19 99 ARG A O 1
ATOM 770 N N . ALA A 1 100 ? -18.803 -8.679 -21.350 1.00 90.88 100 ALA A N 1
ATOM 771 C CA . ALA A 1 100 ? -20.173 -8.523 -21.836 1.00 90.88 100 ALA A CA 1
ATOM 772 C C . ALA A 1 100 ? -20.952 -7.564 -20.915 1.00 90.88 100 ALA A C 1
ATOM 774 O O . ALA A 1 100 ? -20.737 -7.553 -19.698 1.00 90.88 100 ALA A O 1
ATOM 775 N N . ASP A 1 101 ? -21.818 -6.737 -21.496 1.00 92.69 101 ASP A N 1
ATOM 776 C CA . ASP A 1 101 ? -22.671 -5.813 -20.746 1.00 92.69 101 ASP A CA 1
ATOM 777 C C . ASP A 1 101 ? -23.942 -6.534 -20.287 1.00 92.69 101 ASP A C 1
ATOM 779 O O . ASP A 1 101 ? -25.025 -6.376 -20.844 1.00 92.69 101 ASP A O 1
ATOM 783 N N . GLU A 1 102 ? -23.767 -7.421 -19.313 1.00 93.12 102 GLU A N 1
ATOM 784 C CA . GLU A 1 102 ? -24.830 -8.239 -18.744 1.00 93.12 102 GLU A CA 1
ATOM 785 C C . GLU A 1 102 ? -24.849 -8.060 -17.225 1.00 93.12 102 GLU A C 1
ATOM 787 O O . GLU A 1 102 ? -23.804 -7.992 -16.570 1.00 93.12 102 GLU A O 1
ATOM 792 N N . VAL A 1 103 ? -26.050 -7.983 -16.652 1.00 87.88 103 VAL A N 1
ATOM 793 C CA . VAL A 1 103 ? -26.236 -7.940 -15.199 1.00 87.88 103 VAL A CA 1
ATOM 794 C C . VAL A 1 103 ? -26.137 -9.365 -14.667 1.00 87.88 103 VAL A C 1
ATOM 796 O O . VAL A 1 103 ? -26.992 -10.195 -14.963 1.00 87.88 103 VAL A O 1
ATOM 799 N N . THR A 1 104 ? -25.089 -9.656 -13.897 1.00 84.88 104 THR A N 1
ATOM 800 C CA . THR A 1 104 ? -24.818 -11.009 -13.382 1.00 84.88 104 THR A CA 1
ATOM 801 C C . THR A 1 104 ? -25.226 -11.226 -11.926 1.00 84.88 104 THR A C 1
ATOM 803 O O . THR A 1 104 ? -25.316 -12.374 -11.513 1.00 84.88 104 THR A O 1
ATOM 806 N N . ASP A 1 105 ? -25.457 -10.163 -11.151 1.00 80.81 105 ASP A N 1
ATOM 807 C CA . ASP A 1 105 ? -25.709 -10.233 -9.704 1.00 80.81 105 ASP A CA 1
ATOM 808 C C . ASP A 1 105 ? -26.864 -9.316 -9.276 1.00 80.81 105 ASP A C 1
ATOM 810 O O . ASP A 1 105 ? -27.018 -8.207 -9.796 1.00 80.81 105 ASP A O 1
ATOM 814 N N . GLY A 1 106 ? -27.643 -9.771 -8.290 1.00 84.69 106 GLY A N 1
ATOM 815 C CA . GLY A 1 106 ? -28.757 -9.050 -7.668 1.00 84.69 106 GLY A CA 1
ATOM 816 C C . GLY A 1 106 ? -29.266 -9.774 -6.415 1.00 84.69 106 GLY A C 1
ATOM 817 O O . GLY A 1 106 ? -29.091 -10.980 -6.291 1.00 84.69 106 GLY A O 1
ATOM 818 N N . ASP A 1 107 ? -29.859 -9.037 -5.471 1.00 83.38 107 ASP A N 1
ATOM 819 C CA . ASP A 1 107 ? -30.487 -9.552 -4.236 1.00 83.38 107 ASP A CA 1
ATOM 820 C C . ASP A 1 107 ? -29.602 -10.393 -3.280 1.00 83.38 107 ASP A C 1
ATOM 822 O O . ASP A 1 107 ? -30.103 -11.050 -2.370 1.00 83.38 107 ASP A O 1
ATOM 826 N N . ILE A 1 108 ? -28.271 -10.306 -3.390 1.00 88.81 108 ILE A N 1
ATOM 827 C CA . ILE A 1 108 ? -27.301 -11.041 -2.544 1.00 88.81 108 ILE A CA 1
ATOM 828 C C . ILE A 1 108 ? -26.835 -10.274 -1.289 1.00 88.81 108 ILE A C 1
ATOM 830 O O . ILE A 1 108 ? -25.728 -10.481 -0.786 1.00 88.81 108 ILE A O 1
ATOM 834 N N . ALA A 1 109 ? -27.651 -9.357 -0.765 1.00 86.81 109 ALA A N 1
ATOM 835 C CA . ALA A 1 109 ? -27.250 -8.482 0.344 1.00 86.81 109 ALA A CA 1
ATOM 836 C C . ALA A 1 109 ? -26.839 -9.260 1.613 1.00 86.81 109 ALA A C 1
ATOM 838 O O . ALA A 1 109 ? -25.853 -8.907 2.260 1.00 86.81 109 ALA A O 1
ATOM 839 N N . GLU A 1 110 ? -27.545 -10.345 1.945 1.00 87.69 110 GLU A N 1
ATOM 840 C CA . GLU A 1 110 ? -27.211 -11.192 3.101 1.00 87.69 110 GLU A CA 1
ATOM 841 C C . GLU A 1 110 ? -25.884 -11.942 2.918 1.00 87.69 110 GLU A C 1
ATOM 843 O O . GLU A 1 110 ? -25.089 -12.032 3.856 1.00 87.69 110 GLU A O 1
ATOM 848 N N . ASP A 1 111 ? -25.598 -12.419 1.703 1.00 89.31 111 ASP A N 1
ATOM 849 C CA . ASP A 1 111 ? -24.349 -13.123 1.400 1.00 89.31 111 ASP A CA 1
ATOM 850 C C . ASP A 1 111 ? -23.132 -12.197 1.474 1.00 89.31 111 ASP A C 1
ATOM 852 O O . ASP A 1 111 ? -22.087 -12.587 2.004 1.00 89.31 111 ASP A O 1
ATOM 856 N N . LEU A 1 112 ? -23.276 -10.950 1.012 1.00 87.19 112 LEU A N 1
ATOM 857 C CA . LEU A 1 112 ? -22.234 -9.925 1.118 1.00 87.19 112 LEU A CA 1
ATOM 858 C C . LEU A 1 112 ? -21.956 -9.535 2.576 1.00 87.19 112 LEU A C 1
ATOM 860 O O . LEU A 1 112 ? -20.806 -9.297 2.953 1.00 87.19 112 LEU A O 1
ATOM 864 N N . MET A 1 113 ? -22.995 -9.505 3.413 1.00 90.00 113 MET A N 1
ATOM 865 C CA . MET A 1 113 ? -22.885 -9.102 4.817 1.00 90.00 113 MET A CA 1
ATOM 866 C C . MET A 1 113 ? -22.358 -10.197 5.743 1.00 90.00 113 MET A C 1
ATOM 868 O O . MET A 1 113 ? -22.009 -9.901 6.885 1.00 90.00 113 MET A O 1
ATOM 872 N N . ARG A 1 114 ? -22.230 -11.446 5.279 1.00 92.12 114 ARG A N 1
ATOM 873 C CA . ARG A 1 114 ? -21.771 -12.573 6.108 1.00 92.12 114 ARG A CA 1
ATOM 874 C C . ARG A 1 114 ? -20.400 -12.347 6.757 1.00 92.12 114 ARG A C 1
ATOM 876 O O . ARG A 1 114 ? -20.167 -12.822 7.863 1.00 92.12 114 ARG A O 1
ATOM 883 N N . ASN A 1 115 ? -19.511 -11.616 6.085 1.00 92.00 115 ASN A N 1
ATOM 884 C CA . ASN A 1 115 ? -18.169 -11.301 6.586 1.00 92.00 115 ASN A CA 1
ATOM 885 C C . ASN A 1 115 ? -18.079 -9.913 7.243 1.00 92.00 115 ASN A C 1
ATOM 887 O O . ASN A 1 115 ? -16.991 -9.502 7.645 1.00 92.00 115 ASN A O 1
ATOM 891 N N . ALA A 1 116 ? -19.185 -9.167 7.316 1.00 91.31 116 ALA A N 1
ATOM 892 C CA . ALA A 1 116 ? -19.192 -7.824 7.874 1.00 91.31 116 ALA A CA 1
ATOM 893 C C . ALA A 1 116 ? -18.954 -7.884 9.396 1.00 91.31 116 ALA A C 1
ATOM 895 O O . ALA A 1 116 ? -19.738 -8.519 10.103 1.00 91.31 116 ALA A O 1
ATOM 896 N N . PRO A 1 117 ? -17.927 -7.198 9.936 1.00 89.75 117 PRO A N 1
ATOM 897 C CA . PRO A 1 117 ? -17.676 -7.182 11.380 1.00 89.75 117 PRO A CA 1
ATOM 898 C C . PRO A 1 117 ? -18.814 -6.546 12.193 1.00 89.75 117 PRO A C 1
ATOM 900 O O . PRO A 1 117 ? -19.060 -6.936 13.330 1.00 89.75 117 PRO A O 1
ATOM 903 N N . ALA A 1 118 ? -19.505 -5.560 11.615 1.00 90.69 118 ALA A N 1
ATOM 904 C CA . ALA A 1 118 ? -20.687 -4.922 12.178 1.00 90.69 118 ALA A CA 1
ATOM 905 C C . ALA A 1 118 ? -21.630 -4.502 11.041 1.00 90.69 118 ALA A C 1
ATOM 907 O O . ALA A 1 118 ? -21.181 -3.960 10.026 1.00 90.69 118 ALA A O 1
ATOM 908 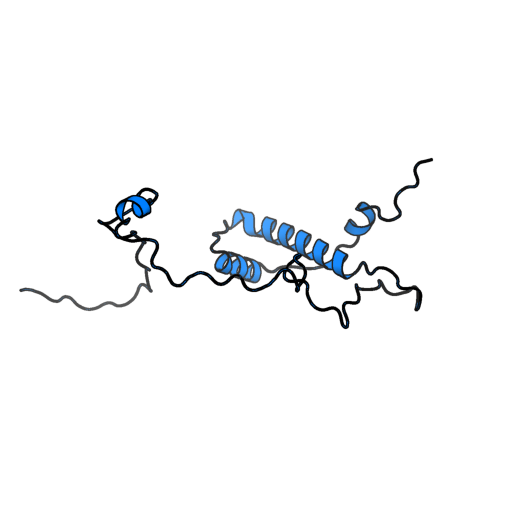N N . ARG A 1 119 ? -22.933 -4.738 11.223 1.00 90.75 119 ARG A N 1
ATOM 909 C CA . ARG A 1 119 ? -23.977 -4.404 10.247 1.00 90.75 119 ARG A CA 1
ATOM 910 C C . ARG A 1 119 ? -25.205 -3.803 10.920 1.00 90.75 119 ARG A C 1
ATOM 912 O O . ARG A 1 119 ? -25.516 -4.160 12.054 1.00 90.75 119 ARG A O 1
ATOM 919 N N . ASP A 1 120 ? -25.896 -2.936 10.196 1.00 88.75 120 ASP A N 1
ATOM 920 C CA . ASP A 1 120 ? -27.230 -2.440 10.533 1.00 88.75 120 ASP A CA 1
ATOM 921 C C . ASP A 1 120 ? -28.151 -2.765 9.354 1.00 88.75 120 ASP A C 1
ATOM 923 O O . ASP A 1 120 ? -28.025 -2.183 8.276 1.00 88.75 120 ASP A O 1
ATOM 927 N N . GLY A 1 121 ? -28.979 -3.801 9.508 1.00 88.19 121 GLY A N 1
ATOM 928 C CA . GLY A 1 121 ? -29.698 -4.418 8.392 1.00 88.19 121 GLY A CA 1
ATOM 929 C C . GLY A 1 121 ? -28.751 -4.797 7.246 1.00 88.19 121 GLY A C 1
ATOM 930 O O . GLY A 1 121 ? -27.813 -5.576 7.430 1.00 88.19 121 GLY A O 1
ATOM 931 N N . SER A 1 122 ? -28.985 -4.204 6.074 1.00 88.88 122 SER A N 1
ATOM 932 C CA . SER A 1 122 ? -28.179 -4.383 4.858 1.00 88.88 122 SER A CA 1
ATOM 933 C C . SER A 1 122 ? -27.114 -3.291 4.660 1.00 88.88 122 SER A C 1
ATOM 935 O O . SER A 1 122 ? -26.695 -3.049 3.528 1.00 88.88 122 SER A O 1
ATOM 937 N N . PHE A 1 123 ? -26.647 -2.639 5.732 1.00 88.69 123 PHE A N 1
ATOM 938 C CA . PHE A 1 123 ? -25.599 -1.610 5.685 1.00 88.69 123 PHE A CA 1
ATOM 939 C C . PHE A 1 123 ? -24.356 -1.986 6.504 1.00 88.69 123 PHE A C 1
ATOM 941 O O . PHE A 1 123 ? -24.458 -2.561 7.589 1.00 88.69 123 PHE A O 1
ATOM 948 N N . PHE A 1 124 ? -23.172 -1.601 6.010 1.00 92.94 124 PHE A N 1
ATOM 949 C CA . PHE A 1 124 ? -21.919 -1.681 6.766 1.00 92.94 124 PHE A CA 1
ATOM 950 C C . PHE A 1 124 ? -21.837 -0.538 7.774 1.00 92.94 124 PHE A C 1
ATOM 952 O O . PHE A 1 124 ? -22.001 0.632 7.420 1.00 92.94 124 PHE A O 1
ATOM 959 N N . VAL A 1 125 ? -21.524 -0.865 9.025 1.00 92.75 125 VAL A N 1
ATOM 960 C CA . VAL A 1 125 ? -21.360 0.146 10.071 1.00 92.75 125 VAL A CA 1
ATOM 961 C C . VAL A 1 125 ? -19.913 0.629 10.089 1.00 92.75 125 VAL A C 1
ATOM 963 O O . VAL A 1 125 ? -18.988 -0.152 10.299 1.00 92.75 125 VAL A O 1
ATOM 966 N N . VAL A 1 126 ? -19.720 1.936 9.905 1.00 92.38 126 VAL A N 1
ATOM 967 C CA . VAL A 1 126 ? -18.412 2.601 9.980 1.00 92.38 126 VAL A CA 1
ATOM 968 C C . VAL A 1 126 ? -18.456 3.664 11.082 1.00 92.38 126 VAL A C 1
ATOM 970 O O . VAL A 1 126 ? -19.460 4.375 11.200 1.00 92.38 126 VAL A O 1
ATOM 973 N N . PRO A 1 127 ? -17.396 3.814 11.900 1.00 89.88 127 PRO A N 1
ATOM 974 C CA . PRO A 1 127 ? -17.320 4.888 12.881 1.00 89.88 127 PRO A CA 1
ATOM 975 C C . PRO A 1 127 ? -17.494 6.260 12.221 1.00 89.88 127 PRO A C 1
ATOM 977 O O . PRO A 1 127 ? -16.833 6.578 11.232 1.00 89.88 127 PRO A O 1
ATOM 980 N N . LYS A 1 128 ? -18.372 7.095 12.785 1.00 87.56 128 LYS A N 1
ATOM 981 C CA . LYS A 1 128 ? -18.548 8.472 12.311 1.00 87.56 128 LYS A CA 1
ATOM 982 C C . LYS A 1 128 ? -17.242 9.249 12.478 1.00 87.56 128 LYS A C 1
ATOM 984 O O . LYS A 1 128 ? -16.588 9.170 13.520 1.00 87.56 128 LYS A O 1
ATOM 989 N N . VAL A 1 129 ? -16.891 10.035 11.463 1.00 79.31 129 VAL A N 1
ATOM 990 C CA . VAL A 1 129 ? -15.727 10.923 11.503 1.00 79.31 129 VAL A CA 1
ATOM 991 C C . VAL A 1 129 ? -15.963 11.968 12.591 1.00 79.31 129 VAL A C 1
ATOM 993 O O . VAL A 1 129 ? -16.866 12.795 12.474 1.00 79.31 129 VAL A O 1
ATOM 996 N N . LYS A 1 130 ? -15.158 11.954 13.658 1.00 57.09 130 LYS A N 1
ATOM 997 C CA . LYS A 1 130 ? -15.080 13.096 14.576 1.00 57.09 130 LYS A CA 1
ATOM 998 C C . LYS A 1 130 ? -14.359 14.232 13.851 1.00 57.09 130 LYS A C 1
ATOM 1000 O O . LYS A 1 130 ? -13.137 14.331 13.899 1.00 57.09 130 LYS A O 1
ATOM 1005 N N . GLY A 1 131 ? -15.112 15.064 13.139 1.00 50.81 131 GLY A N 1
ATOM 1006 C CA . GLY A 1 131 ? -14.647 16.394 12.769 1.00 50.81 131 GLY A CA 1
ATOM 1007 C C . GLY A 1 131 ? -14.554 17.249 14.034 1.00 50.81 131 GLY A C 1
ATOM 1008 O O . GLY A 1 131 ? -15.518 17.308 14.783 1.00 50.81 131 GLY A O 1
ATOM 1009 N N . GLN A 1 132 ? -13.375 17.818 14.290 1.00 40.81 132 GLN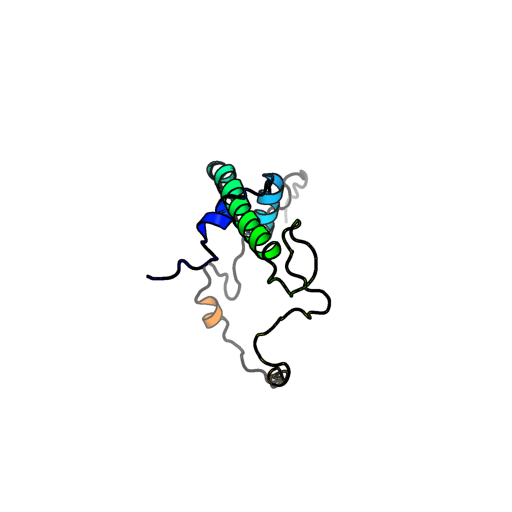 A N 1
ATOM 1010 C CA . GLN A 1 132 ? -13.112 19.038 15.073 1.00 40.81 132 GLN A CA 1
ATOM 1011 C C . GLN A 1 132 ? -14.079 19.329 16.240 1.00 40.81 132 GLN A C 1
ATOM 1013 O O . GLN A 1 132 ? -15.167 19.869 16.072 1.00 40.81 132 GLN A O 1
ATOM 1018 N N . SER A 1 133 ? -13.626 19.045 17.459 1.00 38.19 133 SER A N 1
ATOM 1019 C CA . SER A 1 133 ? -14.188 19.624 18.679 1.00 38.19 133 SER A CA 1
ATOM 1020 C C . SER A 1 133 ? -14.076 21.154 18.653 1.00 38.19 133 SER A C 1
ATOM 1022 O O . SER A 1 133 ? -12.959 21.666 18.576 1.00 38.19 133 SER A O 1
ATOM 1024 N N . GLY A 1 134 ? -15.198 21.866 18.788 1.00 42.38 134 GLY A N 1
ATOM 1025 C CA . GLY A 1 134 ? -15.204 23.288 19.147 1.00 42.38 134 GLY A CA 1
ATOM 1026 C C . GLY A 1 134 ? -16.276 24.119 18.446 1.00 42.38 134 GLY A C 1
ATOM 1027 O O . GLY A 1 134 ? -15.960 24.899 17.557 1.00 42.38 134 GLY A O 1
ATOM 1028 N N . GLY A 1 135 ? -17.529 23.974 18.871 1.00 32.75 135 GLY A N 1
ATOM 1029 C CA . GLY A 1 135 ? -18.632 24.856 18.497 1.00 32.75 135 GLY A CA 1
ATOM 1030 C C . GLY A 1 135 ? -19.729 24.751 19.547 1.00 32.75 135 GLY A C 1
ATOM 1031 O O . GLY A 1 135 ? -20.623 23.920 19.426 1.00 32.75 135 GLY A O 1
ATOM 1032 N N . GLU A 1 136 ? -19.588 25.528 20.619 1.00 39.28 136 GLU A N 1
ATOM 1033 C CA . GLU A 1 136 ? -20.660 25.802 21.575 1.00 39.28 136 GLU A CA 1
ATOM 1034 C C . GLU A 1 136 ? -21.890 26.384 20.861 1.00 39.28 136 GLU A C 1
ATOM 1036 O O . GLU A 1 136 ? -21.754 27.176 19.928 1.00 39.28 136 GLU A O 1
ATOM 1041 N N . GLY A 1 137 ? -23.077 26.062 21.381 1.00 35.47 137 GLY A N 1
ATOM 1042 C CA . GLY A 1 137 ? -24.271 26.893 21.222 1.00 35.47 137 GLY A CA 1
ATOM 1043 C C . GLY A 1 137 ? -25.440 26.213 20.519 1.00 35.47 137 GLY A C 1
ATOM 1044 O O . GLY A 1 137 ? -25.463 26.104 19.297 1.00 35.47 137 GLY A O 1
ATOM 1045 N N . GLY A 1 138 ? -26.457 25.836 21.300 1.00 32.88 138 GLY A N 1
ATOM 1046 C CA . GLY A 1 138 ? -27.776 25.520 20.756 1.00 32.88 138 GLY A CA 1
ATOM 1047 C C . GLY A 1 138 ? -28.644 24.624 21.626 1.00 32.88 138 GLY A C 1
ATOM 1048 O O . GLY A 1 138 ? -29.145 23.618 21.141 1.00 32.88 138 GLY A O 1
ATOM 1049 N N . GLU A 1 139 ? -28.822 24.983 22.895 1.00 43.16 139 GLU A N 1
ATOM 1050 C CA . GLU A 1 139 ? -29.988 24.555 23.668 1.00 43.16 139 GLU A CA 1
ATOM 1051 C C . GLU A 1 139 ? -31.259 24.989 22.916 1.00 43.16 139 GLU A C 1
ATOM 1053 O O . GLU A 1 139 ? -31.445 26.172 22.631 1.00 43.16 139 GLU A O 1
ATOM 1058 N N . GLY A 1 140 ? -32.090 24.022 22.529 1.00 37.47 140 GLY A N 1
ATOM 1059 C CA . GLY A 1 140 ? -33.349 24.227 21.820 1.00 37.47 140 GLY A CA 1
ATOM 1060 C C . GLY A 1 140 ? -34.371 23.223 22.333 1.00 37.47 140 GLY A C 1
ATOM 1061 O O . GLY A 1 140 ? -34.301 22.041 22.012 1.00 37.47 140 GLY A O 1
ATOM 1062 N N . ALA A 1 141 ? -35.248 23.727 23.195 1.00 39.12 141 ALA A N 1
ATOM 1063 C CA . ALA A 1 141 ? -36.346 23.045 23.859 1.00 39.12 141 ALA A CA 1
ATOM 1064 C C . ALA A 1 141 ? -37.450 22.542 22.904 1.00 39.12 141 ALA A C 1
ATOM 1066 O O . ALA A 1 141 ? -37.598 23.064 21.804 1.00 39.12 141 ALA A O 1
ATOM 1067 N N . ASP A 1 142 ? -38.217 21.571 23.416 1.00 38.59 142 ASP A N 1
ATOM 1068 C CA . ASP A 1 142 ? -39.622 21.214 23.135 1.00 38.59 142 ASP A CA 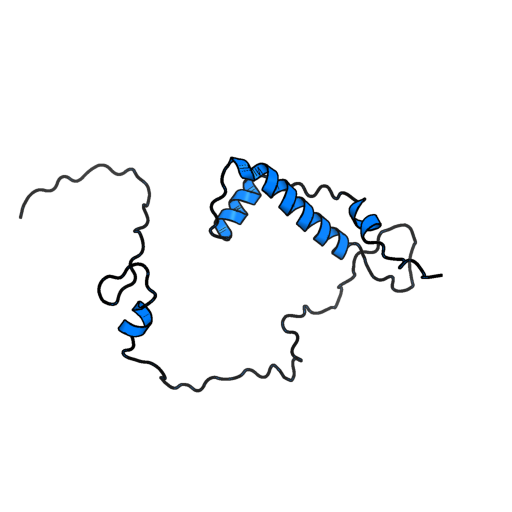1
ATOM 1069 C C . ASP A 1 142 ? -40.169 21.245 21.692 1.00 38.59 142 ASP A C 1
ATOM 1071 O O . ASP A 1 142 ? -40.359 22.308 21.099 1.00 38.59 142 ASP A O 1
ATOM 1075 N N . ALA A 1 143 ? -40.599 20.065 21.220 1.00 37.66 143 ALA A N 1
ATOM 1076 C CA . ALA A 1 143 ? -41.989 19.771 20.826 1.00 37.66 143 ALA A CA 1
ATOM 1077 C C . ALA A 1 143 ? -42.202 18.253 20.669 1.00 37.66 143 ALA A C 1
ATOM 1079 O O . ALA A 1 143 ? -41.336 17.598 20.043 1.00 37.66 143 ALA A O 1
#

Foldseek 3Di:
DPPDPPDDVVVLVVDQDPPQDDLVVVVVVCVVVVHDDDPVCSVVVRVVVSVVVSVVVSLQQQADDPPDDDDPGSDGHDCVPPDDDPDPDDPVRVDPDDDPPDDDDDDCLVVVCPPAPDDDVSDRDDDDDPDDPDDDDDDDDDD

Radius of gyration: 27.65 Å; chains: 1; bounding box: 80×51×53 Å

Organism: Acanthamoeba castellanii (strain ATCC 30010 / Neff) (NCBI:txid1257118)